Protein AF-A0A518JNC8-F1 (afdb_monomer_lite)

Sequence (73 aa):
MQQVKIFKSIESELDQLEVEINRWIARLHKKGGKVVKLEGNIAPKSGGGGSGPMSSFSASDVMVIILFEIDVP

Radius of gyration: 16.41 Å; chains: 1; bounding box: 39×22×44 Å

pLDDT: mean 82.43, std 19.22, range [41.62, 98.5]

Organism: NCBI:txid2528017

Structure (mmCIF, N/CA/C/O backbone):
data_AF-A0A518JNC8-F1
#
_entry.id   AF-A0A518JNC8-F1
#
loop_
_atom_site.group_PDB
_atom_site.id
_atom_site.type_symbol
_atom_site.label_atom_id
_atom_site.label_alt_id
_atom_site.label_comp_id
_atom_site.label_asym_id
_atom_site.label_entity_id
_atom_site.label_seq_id
_atom_site.pdbx_PDB_ins_code
_atom_site.Cartn_x
_atom_site.Cartn_y
_atom_site.Cartn_z
_atom_site.occupancy
_atom_site.B_iso_or_equiv
_atom_site.auth_seq_id
_atom_site.auth_comp_id
_atom_site.auth_asym_id
_atom_site.auth_atom_id
_atom_site.pdbx_PDB_model_num
ATOM 1 N N . MET A 1 1 ? -15.129 -0.163 6.949 1.00 93.12 1 MET A N 1
ATOM 2 C CA . MET A 1 1 ? -15.618 -0.354 5.546 1.00 93.12 1 MET A CA 1
ATOM 3 C C . MET A 1 1 ? -14.498 -0.875 4.637 1.00 93.12 1 MET A C 1
ATOM 5 O O . MET A 1 1 ? -13.349 -0.510 4.868 1.00 93.12 1 MET A O 1
ATOM 9 N N . GLN A 1 2 ? -14.805 -1.690 3.613 1.00 96.19 2 GLN A N 1
ATOM 10 C CA . GLN A 1 2 ? -13.813 -2.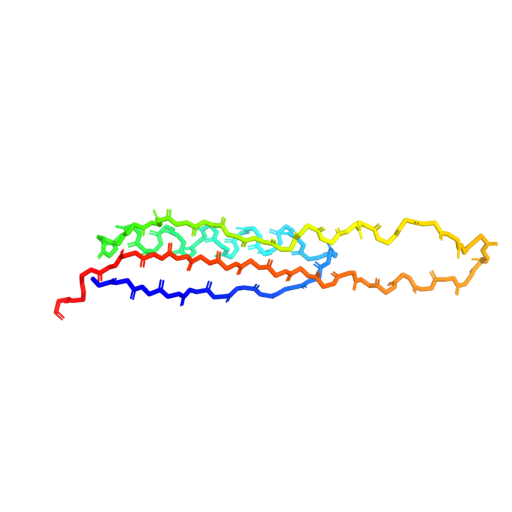164 2.627 1.00 96.19 2 GLN A CA 1
ATOM 11 C C . GLN A 1 2 ? -13.508 -1.104 1.563 1.00 96.19 2 GLN A C 1
ATOM 13 O O . GLN A 1 2 ? -14.409 -0.436 1.059 1.00 96.19 2 GLN A O 1
ATOM 18 N N . GLN A 1 3 ? -12.229 -0.957 1.229 1.00 96.62 3 GLN A N 1
ATOM 19 C CA . GLN A 1 3 ? -11.710 0.000 0.259 1.00 96.62 3 GLN A CA 1
ATOM 20 C C . GLN A 1 3 ? -10.566 -0.617 -0.552 1.00 96.62 3 GLN A C 1
ATOM 22 O O . GLN A 1 3 ? -9.960 -1.612 -0.152 1.00 96.62 3 GLN A O 1
ATOM 27 N N . VAL A 1 4 ? -10.263 -0.012 -1.700 1.00 96.69 4 VAL A N 1
ATOM 28 C CA . VAL A 1 4 ? -9.226 -0.488 -2.623 1.00 96.69 4 VAL A CA 1
ATOM 29 C C . VAL A 1 4 ? -8.179 0.596 -2.842 1.00 96.69 4 VAL A C 1
ATOM 31 O O . VAL A 1 4 ? -8.505 1.769 -3.028 1.00 96.69 4 VAL A O 1
ATOM 34 N N . LYS A 1 5 ? -6.905 0.199 -2.838 1.00 97.25 5 LYS A N 1
ATOM 35 C CA . LYS A 1 5 ? -5.772 1.037 -3.230 1.00 97.25 5 LYS A CA 1
ATOM 36 C C . LYS A 1 5 ? -5.016 0.356 -4.365 1.00 97.25 5 LYS A C 1
ATOM 38 O O . LYS A 1 5 ? -4.682 -0.817 -4.259 1.00 97.25 5 LYS A O 1
ATOM 43 N N . ILE A 1 6 ? -4.747 1.099 -5.433 1.00 96.12 6 ILE A N 1
ATOM 44 C CA . ILE A 1 6 ? -3.981 0.624 -6.588 1.00 96.12 6 ILE A CA 1
ATOM 45 C C . ILE A 1 6 ? -2.642 1.357 -6.606 1.00 96.12 6 ILE A C 1
ATOM 47 O O . ILE A 1 6 ? -2.605 2.578 -6.423 1.00 96.12 6 ILE A O 1
ATOM 51 N N . PHE A 1 7 ? -1.572 0.608 -6.838 1.00 95.38 7 PHE A N 1
ATOM 52 C CA . PHE A 1 7 ? -0.235 1.105 -7.124 1.00 95.38 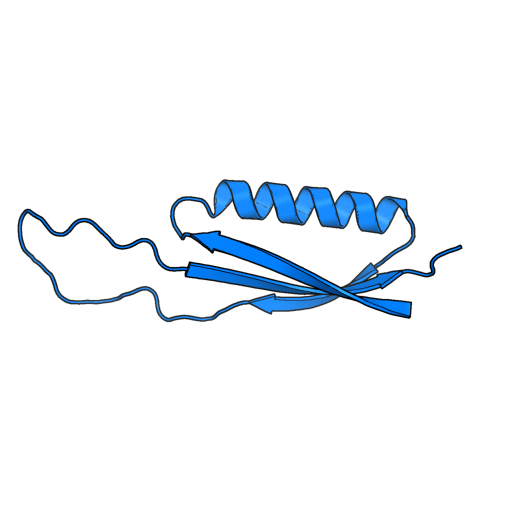7 PHE A CA 1
ATOM 53 C C . PHE A 1 7 ? 0.184 0.625 -8.515 1.00 95.38 7 PHE A C 1
ATOM 55 O O . PHE A 1 7 ? -0.068 -0.527 -8.878 1.00 95.38 7 PHE A O 1
ATOM 62 N N . LYS A 1 8 ? 0.809 1.514 -9.289 1.00 91.88 8 LYS A N 1
ATOM 63 C CA . LYS A 1 8 ? 1.349 1.229 -10.620 1.00 91.88 8 LYS A CA 1
ATOM 64 C C . LYS A 1 8 ? 2.772 1.773 -10.702 1.00 91.88 8 LYS A C 1
ATOM 66 O O . LYS A 1 8 ? 3.010 2.891 -10.260 1.00 91.88 8 LYS A O 1
ATOM 71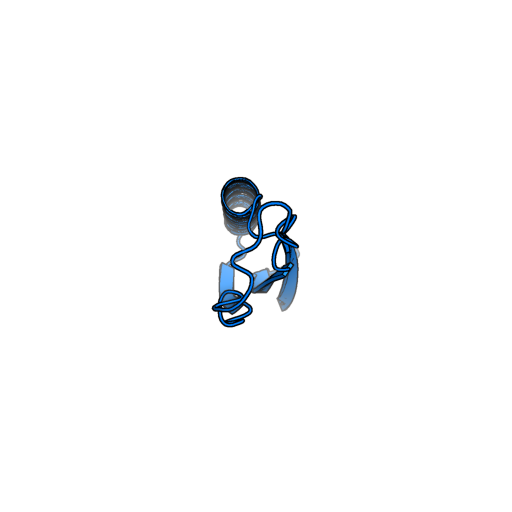 N N . SER A 1 9 ? 3.679 1.001 -11.284 1.00 91.75 9 SER A N 1
ATOM 72 C CA . SER A 1 9 ? 5.049 1.417 -11.598 1.00 91.75 9 SER A CA 1
ATOM 73 C C . SER A 1 9 ? 5.598 0.522 -12.720 1.00 91.75 9 SER A C 1
ATOM 75 O O . SER A 1 9 ? 4.823 -0.125 -13.428 1.00 91.75 9 SER A O 1
ATOM 77 N N . ILE A 1 10 ? 6.914 0.491 -12.888 1.00 88.25 10 ILE A N 1
ATOM 78 C CA . ILE A 1 10 ? 7.648 -0.307 -13.866 1.00 88.25 10 ILE A CA 1
ATOM 79 C C . ILE A 1 10 ? 8.729 -1.142 -13.169 1.00 88.25 10 ILE A C 1
ATOM 81 O O . ILE A 1 10 ? 9.137 -0.840 -12.049 1.00 88.25 10 ILE A O 1
ATOM 85 N N . GLU A 1 11 ? 9.225 -2.186 -13.834 1.00 84.00 11 GLU A N 1
ATOM 86 C CA . GLU A 1 11 ? 10.208 -3.121 -13.257 1.00 84.00 11 GLU A CA 1
ATOM 87 C C . GLU A 1 11 ? 11.480 -2.432 -12.725 1.00 84.00 11 GLU A C 1
ATOM 89 O O . GLU A 1 11 ? 11.996 -2.808 -11.676 1.00 84.00 11 GLU A O 1
ATOM 94 N N . SER A 1 12 ? 11.962 -1.379 -13.395 1.00 86.81 12 SER A N 1
ATOM 95 C CA . SER A 1 12 ? 13.155 -0.630 -12.970 1.00 86.81 12 SER A CA 1
ATOM 96 C C . SER A 1 12 ? 12.961 0.215 -11.704 1.00 86.81 12 SER A C 1
ATOM 98 O O . SER A 1 12 ? 13.928 0.767 -11.189 1.00 86.81 12 SER A O 1
ATOM 100 N N . GLU A 1 13 ? 11.729 0.344 -11.212 1.00 90.06 13 GLU A N 1
ATOM 101 C CA . GLU A 1 13 ? 11.354 1.180 -10.066 1.00 90.06 13 GLU A CA 1
ATOM 102 C C . GLU A 1 13 ? 10.783 0.357 -8.895 1.00 90.06 13 GLU A C 1
ATOM 104 O O . GLU A 1 13 ? 10.250 0.923 -7.938 1.00 90.06 13 GLU A O 1
ATOM 109 N N . LEU A 1 14 ? 10.916 -0.975 -8.934 1.00 89.81 14 LEU A N 1
ATOM 110 C CA . LEU A 1 14 ? 10.364 -1.885 -7.922 1.00 89.81 14 LEU A CA 1
ATOM 111 C C . LEU A 1 14 ? 10.760 -1.519 -6.484 1.00 89.81 14 LEU A C 1
ATOM 113 O O . LEU A 1 14 ? 9.900 -1.510 -5.606 1.00 89.81 14 LEU A O 1
ATOM 117 N N . ASP A 1 15 ? 12.019 -1.141 -6.252 1.00 92.94 15 ASP A N 1
ATOM 118 C CA . ASP A 1 15 ? 12.497 -0.748 -4.920 1.00 92.94 15 ASP A CA 1
ATOM 119 C C . ASP A 1 15 ? 11.753 0.487 -4.386 1.00 92.94 15 ASP A C 1
ATOM 121 O O . ASP A 1 15 ? 11.413 0.578 -3.205 1.00 92.94 15 ASP A O 1
ATOM 125 N N . GLN A 1 16 ? 11.457 1.450 -5.264 1.00 95.19 16 GLN A N 1
ATOM 126 C CA . GLN A 1 16 ? 10.714 2.652 -4.889 1.00 95.19 16 GLN A CA 1
ATOM 127 C C . GLN A 1 16 ? 9.240 2.330 -4.632 1.00 95.19 16 GLN A C 1
ATOM 129 O O . GLN A 1 16 ? 8.671 2.813 -3.648 1.00 95.19 16 GLN A O 1
ATOM 134 N N . LEU A 1 17 ? 8.646 1.476 -5.472 1.00 94.56 17 LEU A N 1
ATOM 135 C CA . LEU A 1 17 ? 7.277 0.987 -5.315 1.00 94.56 17 LEU A CA 1
ATOM 136 C C . LEU A 1 17 ? 7.094 0.260 -3.972 1.00 94.56 17 LEU A C 1
ATOM 138 O O . LEU A 1 17 ? 6.118 0.510 -3.262 1.00 94.56 17 LEU A O 1
ATOM 142 N N . GLU A 1 18 ? 8.044 -0.594 -3.586 1.00 95.50 18 GLU A N 1
ATOM 143 C CA . GLU A 1 18 ? 8.015 -1.307 -2.307 1.00 95.50 18 GLU A CA 1
ATOM 144 C C . GLU A 1 18 ? 8.040 -0.334 -1.117 1.00 95.50 18 GLU A C 1
ATOM 146 O O . GLU A 1 18 ? 7.219 -0.435 -0.197 1.00 95.50 18 GLU A O 1
ATOM 151 N N . VAL A 1 19 ? 8.928 0.665 -1.152 1.00 98.25 19 VAL A N 1
ATOM 152 C CA . VAL A 1 19 ? 8.997 1.710 -0.118 1.00 98.25 19 VAL A CA 1
ATOM 153 C C . VAL A 1 19 ? 7.686 2.494 -0.031 1.00 98.25 19 VAL A C 1
ATOM 155 O O . VAL A 1 19 ? 7.223 2.807 1.074 1.00 98.25 19 VAL A O 1
ATOM 158 N N . GLU A 1 20 ? 7.069 2.818 -1.168 1.00 98.06 20 GLU A N 1
ATOM 159 C CA . GLU A 1 20 ? 5.794 3.531 -1.209 1.00 98.06 20 GLU A CA 1
ATOM 160 C C . GLU A 1 20 ? 4.661 2.708 -0.581 1.00 98.06 20 GLU A C 1
ATOM 162 O O . GLU A 1 20 ? 3.950 3.214 0.301 1.00 98.06 20 GLU A O 1
ATOM 167 N N . ILE A 1 21 ? 4.524 1.442 -0.989 1.00 97.75 21 ILE A N 1
ATOM 168 C CA . ILE A 1 21 ? 3.514 0.511 -0.472 1.00 97.75 21 ILE A CA 1
ATOM 169 C C . ILE A 1 21 ? 3.680 0.356 1.041 1.00 97.75 21 ILE A C 1
ATOM 171 O O . ILE A 1 21 ? 2.723 0.575 1.790 1.00 97.75 21 ILE A O 1
ATOM 175 N N . ASN A 1 22 ? 4.897 0.087 1.518 1.00 98.06 22 ASN A N 1
ATOM 176 C CA . ASN A 1 22 ? 5.180 -0.090 2.943 1.00 98.06 22 ASN A CA 1
ATOM 177 C C . ASN A 1 22 ? 4.867 1.171 3.758 1.00 98.06 22 ASN A C 1
ATOM 179 O O . ASN A 1 22 ? 4.242 1.104 4.822 1.00 98.06 22 ASN A O 1
ATOM 183 N N . ARG A 1 23 ? 5.225 2.354 3.243 1.00 98.50 23 ARG A N 1
ATOM 184 C CA . ARG A 1 23 ? 4.892 3.632 3.888 1.00 98.50 23 ARG A CA 1
ATOM 185 C C . ARG A 1 23 ? 3.383 3.861 3.942 1.00 98.50 23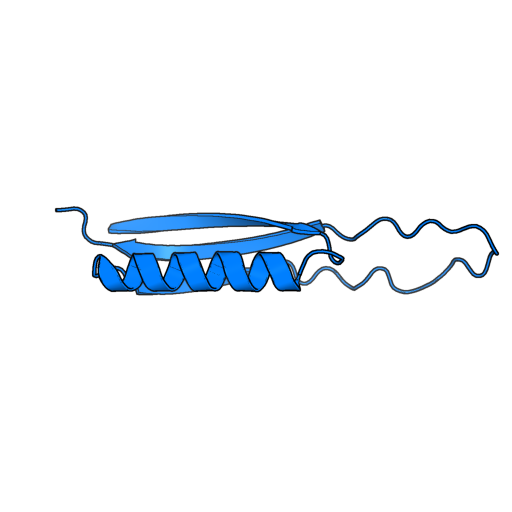 ARG A C 1
ATOM 187 O O . ARG A 1 23 ? 2.877 4.418 4.920 1.00 98.50 23 ARG A O 1
ATOM 194 N N . TRP A 1 24 ? 2.650 3.475 2.902 1.00 98.25 24 TRP A N 1
ATOM 195 C CA . TRP A 1 24 ? 1.196 3.571 2.889 1.00 98.25 24 TRP A CA 1
ATOM 196 C C . TRP A 1 24 ? 0.549 2.603 3.890 1.00 98.25 24 TRP A C 1
ATOM 198 O O . TRP A 1 24 ? -0.268 3.063 4.689 1.00 98.25 24 TRP A O 1
ATOM 208 N N . ILE A 1 25 ? 0.974 1.336 3.937 1.00 97.81 25 ILE A N 1
ATOM 209 C CA . ILE A 1 25 ? 0.492 0.339 4.911 1.00 97.81 25 ILE A CA 1
ATOM 210 C C . ILE A 1 25 ? 0.756 0.815 6.347 1.00 97.81 25 ILE A C 1
ATOM 212 O O . ILE A 1 25 ? -0.139 0.786 7.190 1.00 97.81 25 ILE A O 1
ATOM 216 N N . ALA A 1 26 ? 1.943 1.360 6.628 1.00 98.06 26 ALA A N 1
ATOM 217 C CA . ALA A 1 26 ? 2.254 1.910 7.947 1.00 98.06 26 ALA A CA 1
ATOM 218 C C . ALA A 1 26 ? 1.301 3.054 8.349 1.00 98.06 26 ALA A C 1
ATOM 220 O O . ALA A 1 26 ? 0.886 3.152 9.505 1.00 98.06 26 ALA A O 1
ATOM 221 N N . ARG A 1 27 ? 0.922 3.924 7.401 1.00 97.44 27 ARG A N 1
ATOM 222 C CA . ARG A 1 27 ? -0.075 4.982 7.645 1.00 97.44 27 ARG A CA 1
ATOM 223 C C . ARG A 1 27 ? -1.483 4.425 7.826 1.00 97.44 27 ARG A C 1
ATOM 225 O O . ARG A 1 27 ? -2.224 4.981 8.630 1.00 97.44 27 ARG A O 1
ATOM 232 N N . LEU A 1 28 ? -1.847 3.367 7.105 1.00 96.75 28 LEU A N 1
ATOM 233 C CA . LEU A 1 28 ? -3.123 2.675 7.273 1.00 96.75 28 LEU A CA 1
ATOM 234 C C . LEU A 1 28 ? -3.251 2.117 8.697 1.00 96.75 28 LEU A C 1
ATOM 236 O O . LEU A 1 28 ? -4.228 2.424 9.377 1.00 96.75 28 LEU A O 1
ATOM 240 N N . HIS A 1 29 ? -2.231 1.399 9.176 1.00 95.44 29 HIS A N 1
ATOM 241 C CA . HIS A 1 29 ? -2.210 0.836 10.530 1.00 95.44 29 HIS A CA 1
ATOM 242 C C . HIS A 1 29 ? -2.319 1.919 11.611 1.00 95.44 29 HIS A C 1
ATOM 244 O O . HIS A 1 29 ? -3.082 1.771 12.560 1.00 95.44 29 HIS A O 1
ATOM 250 N N . LYS A 1 30 ? -1.629 3.058 11.442 1.00 96.12 30 LYS A N 1
ATOM 251 C CA . LYS A 1 30 ? -1.749 4.207 12.362 1.00 96.12 30 LYS A CA 1
ATOM 252 C C . LYS A 1 30 ? -3.165 4.783 12.442 1.00 96.12 30 LYS A C 1
ATOM 254 O O . LYS A 1 30 ? -3.506 5.393 13.447 1.00 96.12 30 LYS A O 1
ATOM 259 N N . LYS A 1 31 ? -3.971 4.611 11.393 1.00 94.75 31 LYS A N 1
ATOM 260 C CA . LYS A 1 31 ? -5.375 5.039 11.350 1.00 94.75 31 LYS A CA 1
ATOM 261 C C . LYS A 1 31 ? -6.350 3.938 11.791 1.00 94.75 31 LYS A C 1
ATOM 263 O O . LYS A 1 31 ? -7.547 4.094 11.595 1.00 94.75 31 LYS A O 1
ATOM 268 N N . GLY A 1 32 ? -5.854 2.822 12.332 1.00 94.94 32 GLY A N 1
ATOM 269 C CA . GLY A 1 32 ? -6.682 1.681 12.734 1.00 94.94 32 GLY A CA 1
ATOM 270 C C . GLY A 1 32 ? -7.195 0.831 11.567 1.00 94.94 32 GLY A C 1
ATOM 271 O O . GLY A 1 32 ? -8.030 -0.042 11.774 1.00 94.94 32 GLY A O 1
ATOM 272 N N . GLY A 1 33 ? -6.713 1.067 10.343 1.00 96.12 33 GLY A N 1
ATOM 273 C CA . GLY A 1 33 ? -7.043 0.223 9.200 1.00 96.12 33 GLY A CA 1
ATOM 274 C C . GLY A 1 33 ? -6.164 -1.026 9.123 1.00 96.12 33 GLY A C 1
ATOM 275 O O . GLY A 1 33 ? -5.080 -1.075 9.704 1.00 96.12 33 GLY A O 1
ATOM 276 N N . LYS A 1 34 ? -6.604 -2.023 8.354 1.00 96.50 34 LYS A N 1
ATOM 277 C CA . LYS A 1 34 ? -5.898 -3.293 8.127 1.00 96.50 34 LYS A CA 1
ATOM 278 C C . LYS A 1 34 ? -5.930 -3.690 6.653 1.00 96.50 34 LYS A C 1
ATOM 280 O O . LYS A 1 34 ? -6.919 -3.455 5.959 1.00 96.50 34 LYS A O 1
ATOM 285 N N . VAL A 1 35 ? -4.862 -4.320 6.176 1.00 97.25 35 VAL A N 1
ATOM 286 C CA . VAL A 1 35 ? -4.852 -4.959 4.853 1.00 97.25 35 VAL A CA 1
ATOM 287 C C . VAL A 1 35 ? -5.647 -6.262 4.925 1.00 97.25 35 VAL A C 1
ATOM 289 O O . VAL A 1 35 ? -5.475 -7.043 5.855 1.00 97.25 35 VAL A O 1
ATOM 292 N N . VAL A 1 36 ? -6.521 -6.484 3.946 1.00 97.38 36 VAL A N 1
ATOM 293 C CA . VAL A 1 36 ? -7.340 -7.699 3.820 1.00 97.38 36 VAL A CA 1
ATOM 294 C C . VAL A 1 36 ? -6.767 -8.623 2.755 1.00 97.38 36 VAL A C 1
ATOM 296 O O . VAL A 1 36 ? -6.672 -9.828 2.966 1.00 97.38 36 VAL A O 1
ATOM 299 N N . LYS A 1 37 ? -6.390 -8.065 1.601 1.00 95.56 37 LYS A N 1
ATOM 300 C CA . LYS A 1 37 ? -5.869 -8.832 0.470 1.00 95.56 37 LYS A CA 1
ATOM 301 C C . LYS A 1 37 ? -4.881 -8.000 -0.334 1.00 95.56 37 LYS A C 1
ATOM 303 O O . LYS A 1 37 ? -5.072 -6.796 -0.494 1.00 95.56 37 LYS A O 1
ATOM 308 N N . LEU A 1 38 ? -3.865 -8.665 -0.862 1.00 93.75 38 LEU A N 1
ATOM 309 C CA . LEU A 1 38 ? -2.886 -8.115 -1.789 1.00 93.75 38 LEU A CA 1
ATOM 310 C C . LEU A 1 38 ? -2.928 -8.952 -3.067 1.00 93.75 38 LEU A C 1
ATOM 312 O O . LEU A 1 38 ? -2.852 -10.175 -3.005 1.00 93.75 38 LEU A O 1
ATOM 316 N N . GLU A 1 39 ? -3.092 -8.283 -4.199 1.00 92.38 39 GLU A N 1
ATOM 317 C CA . GLU A 1 39 ? -3.092 -8.861 -5.540 1.00 92.38 39 GLU A CA 1
ATOM 318 C C . GLU A 1 39 ? -2.089 -8.092 -6.394 1.00 92.38 39 GLU A C 1
ATOM 320 O O . GLU A 1 39 ? -1.925 -6.885 -6.233 1.00 92.38 39 GLU A O 1
ATOM 325 N N . GLY A 1 40 ? -1.423 -8.767 -7.318 1.00 87.38 40 GLY A N 1
ATOM 326 C CA . GLY A 1 40 ? -0.487 -8.135 -8.238 1.00 87.38 40 GLY A CA 1
ATOM 327 C C . GLY A 1 40 ? -0.511 -8.826 -9.585 1.00 87.38 40 GLY A C 1
ATOM 328 O O . GLY A 1 40 ? -1.041 -9.932 -9.710 1.00 87.38 40 GLY A O 1
ATOM 329 N N . ASN A 1 41 ? 0.044 -8.186 -10.613 1.00 80.62 41 ASN A N 1
ATOM 330 C CA . ASN A 1 41 ? 0.263 -8.922 -11.851 1.00 80.62 41 ASN A CA 1
ATOM 331 C C . ASN A 1 41 ? 1.318 -10.024 -11.605 1.00 80.62 41 ASN A C 1
ATOM 333 O O . ASN A 1 41 ? 2.319 -9.806 -10.926 1.00 80.62 41 ASN A O 1
ATOM 337 N N . ILE A 1 42 ? 1.057 -11.214 -12.147 1.00 56.38 42 ILE A N 1
ATOM 338 C CA . ILE A 1 42 ? 2.048 -12.276 -12.362 1.00 56.38 42 ILE A CA 1
ATOM 339 C C . ILE A 1 42 ? 2.328 -12.280 -13.868 1.00 56.38 42 ILE A C 1
ATOM 341 O O . ILE A 1 42 ? 2.141 -13.288 -14.548 1.00 56.38 42 ILE A O 1
ATOM 345 N N . ALA A 1 43 ? 2.633 -11.116 -14.451 1.00 51.34 43 ALA A N 1
ATOM 346 C CA . ALA A 1 43 ? 3.037 -11.110 -15.847 1.00 51.34 43 ALA A CA 1
ATOM 347 C C . ALA A 1 43 ? 4.348 -11.909 -15.923 1.00 51.34 43 ALA A C 1
ATOM 349 O O . ALA A 1 43 ? 5.256 -11.648 -15.124 1.00 51.34 43 ALA A O 1
ATOM 350 N N . PRO A 1 44 ? 4.469 -12.901 -16.826 1.00 47.19 44 PRO A N 1
ATOM 351 C CA . PRO A 1 44 ? 5.761 -13.502 -17.088 1.00 47.19 44 PRO A CA 1
ATOM 352 C C . PRO A 1 44 ? 6.707 -12.346 -17.389 1.00 47.19 44 PRO A C 1
ATOM 354 O O . PRO A 1 44 ? 6.387 -11.519 -18.249 1.00 47.19 44 PRO A O 1
ATOM 357 N N . LYS A 1 45 ? 7.841 -12.276 -16.674 1.00 50.62 45 LYS A N 1
ATOM 358 C CA . LYS A 1 45 ? 8.977 -11.457 -17.108 1.00 50.62 45 LYS A CA 1
ATOM 359 C C . LYS A 1 45 ? 9.064 -11.627 -18.612 1.00 50.62 45 LYS A C 1
ATOM 361 O O . LYS A 1 45 ? 9.023 -12.773 -19.061 1.00 50.62 45 LYS A O 1
ATOM 366 N N . SER A 1 46 ? 9.121 -10.537 -19.367 1.00 51.06 46 SER A N 1
ATOM 367 C CA . SER A 1 46 ? 9.370 -10.581 -20.805 1.00 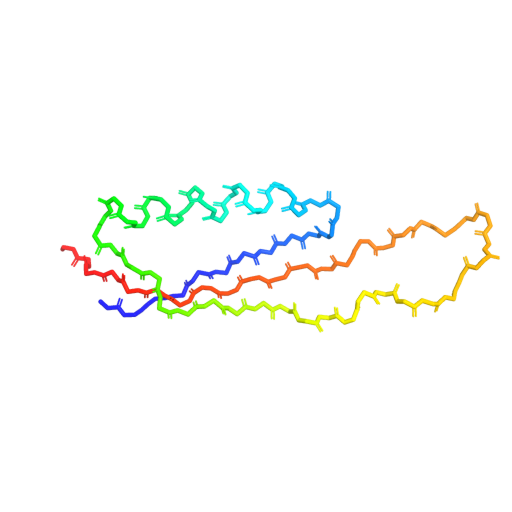51.06 46 SER A CA 1
ATOM 368 C C . SER A 1 46 ? 10.620 -11.432 -21.047 1.00 51.06 46 SER A C 1
ATOM 370 O O . SER A 1 46 ? 11.753 -10.976 -20.899 1.00 51.06 46 SER A O 1
ATOM 372 N N . GLY A 1 47 ? 10.403 -12.716 -21.294 1.00 47.78 47 GLY A N 1
ATOM 373 C CA . GLY A 1 47 ? 11.415 -13.743 -21.337 1.00 47.78 47 GLY A CA 1
ATOM 374 C C . GLY A 1 47 ? 11.524 -14.202 -22.770 1.00 47.78 47 GLY A C 1
ATOM 375 O O . GLY A 1 47 ? 10.676 -14.953 -23.239 1.00 47.78 47 GLY A O 1
ATOM 376 N N . GLY A 1 48 ? 12.594 -13.767 -23.430 1.00 45.06 48 GLY A N 1
ATOM 377 C CA . GLY A 1 48 ? 13.141 -14.440 -24.602 1.00 45.06 48 GLY A CA 1
ATOM 378 C C . GLY A 1 48 ? 12.947 -13.716 -25.932 1.00 45.06 48 GLY A C 1
ATOM 379 O O . GLY A 1 48 ? 11.862 -13.725 -26.500 1.00 45.06 48 GLY A O 1
ATOM 380 N N . GLY A 1 49 ? 14.057 -13.211 -26.483 1.00 44.47 49 GLY A N 1
ATOM 381 C CA . GLY A 1 49 ? 14.224 -13.075 -27.933 1.00 44.47 49 GLY A CA 1
ATOM 382 C C . GLY A 1 49 ? 14.614 -11.687 -28.429 1.00 44.47 49 GLY A C 1
ATOM 383 O O . GLY A 1 49 ? 13.803 -10.995 -29.026 1.00 44.47 49 GLY A O 1
ATOM 384 N N . GLY A 1 50 ? 15.879 -11.305 -28.248 1.00 41.62 50 GLY A N 1
ATOM 385 C CA . GLY A 1 50 ? 16.423 -10.082 -28.838 1.00 41.62 50 GLY A CA 1
ATOM 386 C C . GLY A 1 50 ? 17.929 -9.956 -28.647 1.00 41.62 50 GLY A C 1
ATOM 387 O O . GLY A 1 50 ? 18.400 -8.979 -28.079 1.00 41.62 50 GLY A O 1
ATOM 388 N N . SER A 1 51 ? 18.698 -10.964 -29.066 1.00 48.41 51 SER A N 1
ATOM 389 C CA . SER A 1 51 ? 20.166 -10.929 -29.108 1.00 48.41 51 SER A CA 1
ATOM 390 C C . SER A 1 51 ? 20.654 -9.969 -30.205 1.00 48.41 51 SER A C 1
ATOM 392 O O . SER A 1 51 ? 21.134 -10.399 -31.252 1.00 48.41 51 SER A O 1
ATOM 394 N N . GLY A 1 52 ? 20.481 -8.665 -29.990 1.00 54.25 52 GLY A N 1
ATOM 395 C CA . GLY A 1 52 ? 20.944 -7.605 -30.882 1.00 54.25 52 GLY A CA 1
ATOM 396 C C . GLY A 1 52 ? 21.495 -6.421 -30.077 1.00 54.25 52 GLY A C 1
ATOM 397 O O . GLY A 1 52 ? 20.929 -6.111 -29.029 1.00 54.25 52 GLY A O 1
ATOM 398 N N . PRO A 1 53 ? 22.557 -5.722 -30.527 1.00 53.06 53 PRO A N 1
ATOM 399 C CA . PRO A 1 53 ? 23.261 -4.712 -29.718 1.00 53.06 53 PRO A CA 1
ATOM 400 C C . PRO A 1 53 ? 22.469 -3.424 -29.407 1.00 53.06 53 PRO A C 1
ATOM 402 O O . PRO A 1 53 ? 23.054 -2.463 -28.919 1.00 53.06 53 PRO A O 1
ATOM 405 N N . MET A 1 54 ? 21.167 -3.364 -29.709 1.00 54.03 54 MET A N 1
ATOM 406 C CA . MET A 1 54 ? 20.325 -2.165 -29.576 1.00 54.03 54 MET A CA 1
ATOM 407 C C . MET A 1 54 ? 18.877 -2.477 -29.145 1.00 54.03 54 MET A C 1
ATOM 409 O O . MET A 1 54 ? 17.932 -1.875 -29.647 1.00 54.03 54 MET A O 1
ATOM 413 N N . SER A 1 55 ? 18.662 -3.416 -28.220 1.00 51.47 55 SER A N 1
ATOM 414 C CA . SER A 1 55 ? 17.340 -3.601 -27.598 1.00 51.47 55 SER A CA 1
ATOM 415 C C . SER A 1 55 ? 17.238 -2.751 -26.328 1.00 51.47 55 SER A C 1
ATOM 417 O O . SER A 1 55 ? 17.671 -3.173 -25.258 1.00 51.47 55 SER A O 1
ATOM 419 N N . SER A 1 56 ? 16.681 -1.540 -26.438 1.00 50.78 56 SER A N 1
ATOM 420 C CA . SER A 1 56 ? 16.234 -0.764 -25.272 1.00 50.78 56 SER A CA 1
ATOM 421 C C . SER A 1 56 ? 15.099 -1.536 -24.597 1.00 50.78 56 SER A C 1
ATOM 423 O O . SER A 1 56 ? 14.017 -1.671 -25.167 1.00 50.78 56 SER A O 1
ATOM 425 N N . PHE A 1 57 ? 15.369 -2.125 -23.433 1.00 51.84 57 PHE A N 1
ATOM 426 C CA . PHE A 1 57 ? 14.395 -2.892 -22.661 1.00 51.84 57 PHE A CA 1
ATOM 427 C C . PHE A 1 57 ? 13.173 -2.018 -22.345 1.00 51.84 57 PHE A C 1
ATOM 429 O O . PHE A 1 57 ? 13.272 -1.048 -21.595 1.00 51.84 57 PHE A O 1
ATOM 436 N N . SER A 1 58 ? 12.010 -2.356 -22.908 1.00 55.78 58 SER A N 1
ATOM 437 C CA . SER A 1 58 ? 10.736 -1.794 -22.463 1.00 55.78 58 SER A CA 1
ATOM 438 C C . SER A 1 58 ? 10.474 -2.304 -21.049 1.00 55.78 58 SER A C 1
ATOM 440 O O . SER A 1 58 ? 10.247 -3.501 -20.871 1.00 55.78 58 SER A O 1
ATOM 442 N N . ALA A 1 59 ? 10.563 -1.431 -20.047 1.00 62.62 59 ALA A N 1
ATOM 443 C CA . ALA A 1 59 ? 10.300 -1.814 -18.667 1.00 62.62 59 ALA A CA 1
ATOM 444 C C . ALA A 1 59 ? 8.873 -2.375 -18.545 1.00 62.62 59 ALA A C 1
ATOM 446 O O . ALA A 1 59 ? 7.918 -1.764 -19.027 1.00 62.62 59 ALA A O 1
ATOM 447 N N . SER A 1 60 ? 8.735 -3.556 -17.940 1.00 76.12 60 SER A N 1
ATOM 448 C CA . SER A 1 60 ? 7.428 -4.189 -17.748 1.00 76.12 60 SER A CA 1
ATOM 449 C C . SER A 1 60 ? 6.595 -3.377 -16.756 1.00 76.12 60 SER A C 1
ATOM 451 O O . SER A 1 60 ? 7.109 -2.975 -15.712 1.00 76.12 60 SER A O 1
ATOM 453 N N . ASP A 1 61 ? 5.311 -3.163 -17.057 1.00 84.56 61 ASP A N 1
ATOM 454 C CA . ASP A 1 61 ? 4.364 -2.549 -16.120 1.00 84.56 61 ASP A CA 1
ATOM 455 C C . ASP A 1 61 ? 4.171 -3.464 -14.896 1.00 84.56 61 ASP A C 1
ATOM 457 O O . ASP A 1 61 ? 3.925 -4.668 -15.023 1.00 84.56 61 ASP A O 1
ATOM 461 N N . VAL A 1 62 ? 4.214 -2.873 -13.703 1.00 87.44 62 VAL A N 1
ATOM 462 C CA . VAL A 1 62 ? 3.941 -3.525 -12.418 1.00 87.44 62 VAL A CA 1
ATOM 463 C C . VAL A 1 62 ? 2.679 -2.906 -11.829 1.00 87.44 62 VAL A C 1
ATOM 465 O O . VAL A 1 62 ? 2.574 -1.685 -11.709 1.00 87.44 62 VAL A O 1
ATOM 468 N N . MET A 1 63 ? 1.714 -3.741 -11.441 1.00 92.38 63 MET A N 1
ATOM 469 C CA . MET A 1 63 ? 0.483 -3.300 -10.783 1.00 92.38 63 MET A CA 1
ATOM 470 C C . MET A 1 63 ? 0.251 -4.105 -9.511 1.00 92.38 63 MET A C 1
ATOM 472 O O . MET A 1 63 ? 0.308 -5.334 -9.546 1.00 92.38 63 MET A O 1
ATOM 476 N N . VAL A 1 64 ? -0.052 -3.402 -8.420 1.00 93.50 64 VAL A N 1
ATOM 477 C CA . VAL A 1 64 ? -0.400 -3.976 -7.117 1.00 93.50 64 VAL A CA 1
ATOM 478 C C . VAL A 1 64 ? -1.730 -3.387 -6.654 1.00 93.50 64 VAL A C 1
ATOM 480 O O . VAL A 1 64 ? -1.913 -2.171 -6.622 1.00 93.50 64 VAL A O 1
ATOM 483 N N . ILE A 1 65 ? -2.669 -4.248 -6.286 1.00 95.62 65 ILE A N 1
ATOM 484 C CA . ILE A 1 65 ? -3.994 -3.904 -5.781 1.00 95.62 65 ILE A CA 1
ATOM 485 C C . ILE A 1 65 ? -4.087 -4.388 -4.337 1.00 95.62 65 ILE A C 1
ATOM 487 O O . ILE A 1 65 ? -3.891 -5.565 -4.043 1.00 95.62 65 ILE A O 1
ATOM 491 N N . ILE A 1 66 ? -4.421 -3.478 -3.429 1.00 97.19 66 ILE A N 1
ATOM 492 C CA . ILE A 1 66 ? -4.616 -3.770 -2.013 1.00 97.19 66 ILE A CA 1
ATOM 493 C C . ILE A 1 66 ? -6.086 -3.561 -1.666 1.00 97.19 66 ILE A C 1
ATOM 495 O O . ILE A 1 66 ? -6.593 -2.441 -1.746 1.00 97.19 66 ILE A O 1
ATOM 499 N N . LEU A 1 67 ? -6.754 -4.63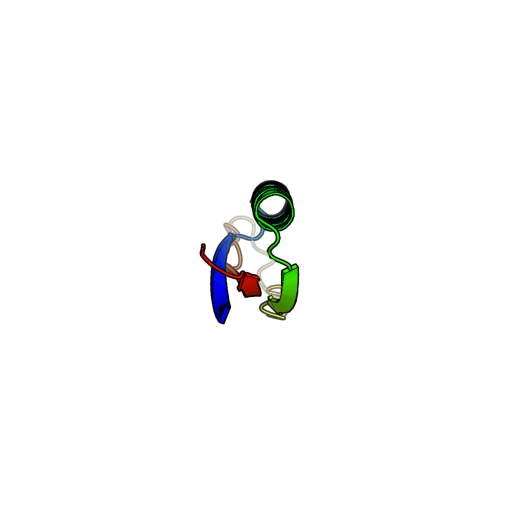2 -1.245 1.00 98.00 67 LEU A N 1
ATOM 500 C CA . LEU A 1 67 ? -8.023 -4.560 -0.530 1.00 98.00 67 LEU A CA 1
ATOM 501 C C . LEU A 1 67 ? -7.711 -4.320 0.944 1.00 98.00 67 LEU A C 1
ATOM 503 O O . LEU A 1 67 ? -6.951 -5.075 1.556 1.00 98.00 67 LEU A O 1
ATOM 507 N N . PHE A 1 68 ? -8.301 -3.287 1.523 1.00 97.94 68 PHE A N 1
ATOM 508 C CA . PHE A 1 68 ? -8.098 -2.936 2.919 1.00 97.94 68 PHE A CA 1
ATOM 509 C C . PHE A 1 68 ? -9.412 -2.561 3.590 1.00 97.94 68 PHE A C 1
ATOM 511 O O . PHE A 1 68 ? -10.387 -2.193 2.940 1.00 97.94 68 PHE A O 1
ATOM 518 N N . GLU A 1 69 ? -9.429 -2.653 4.910 1.00 97.56 69 GLU A N 1
ATOM 519 C CA . GLU A 1 69 ? -10.535 -2.214 5.745 1.00 97.56 69 GLU A CA 1
ATOM 520 C C . GLU A 1 69 ? -10.066 -1.058 6.613 1.00 97.56 69 GLU A C 1
ATOM 522 O O . GLU A 1 69 ? -8.996 -1.110 7.216 1.00 97.56 69 GLU A O 1
ATOM 527 N N . ILE A 1 70 ? -10.870 -0.007 6.672 1.00 95.06 70 ILE A N 1
ATOM 528 C CA . ILE A 1 70 ? -10.706 1.071 7.636 1.00 95.06 70 ILE A CA 1
ATOM 529 C C . ILE A 1 70 ? -12.090 1.547 8.051 1.00 95.06 70 ILE A C 1
ATOM 531 O O . ILE A 1 70 ? -12.986 1.706 7.212 1.00 95.06 70 ILE A O 1
ATOM 535 N N . ASP A 1 71 ? -12.271 1.742 9.347 1.00 85.31 71 ASP A N 1
ATOM 536 C CA . ASP A 1 71 ? -13.449 2.416 9.860 1.00 85.31 71 ASP A CA 1
ATOM 537 C C . ASP A 1 71 ? -13.124 3.899 9.881 1.00 85.31 71 ASP A C 1
ATOM 539 O O . ASP A 1 71 ? -12.249 4.368 10.606 1.00 85.31 71 ASP A O 1
ATOM 543 N N . VAL A 1 72 ? -13.740 4.609 8.940 1.00 68.06 72 VAL A N 1
ATOM 544 C CA . VAL A 1 72 ? -13.638 6.061 8.873 1.00 68.06 72 VAL A CA 1
ATOM 545 C C . VAL A 1 72 ? -14.444 6.586 10.066 1.00 68.06 72 VAL A C 1
ATOM 547 O O . VAL A 1 72 ? -15.613 6.203 10.162 1.00 68.06 72 VAL A O 1
ATOM 550 N N . PRO A 1 73 ? -13.838 7.364 10.982 1.00 61.31 73 PRO A N 1
ATOM 551 C CA . PRO A 1 73 ? -14.587 8.039 12.036 1.00 61.31 73 PRO A CA 1
ATOM 552 C C . PRO A 1 73 ? -15.643 8.983 11.457 1.00 61.31 73 PRO A C 1
ATOM 554 O O . PRO A 1 73 ? -15.376 9.573 10.381 1.00 61.31 73 PRO A O 1
#

Secondary structure (DSSP, 8-state):
-EEEEEEEEEGGGHHHHHHHHHHHHHHHHHTT-EEEEEEE-------S---STT----PPEEEEEEEEE----

Foldseek 3Di:
DKDKDKDKDFPVCVVVSVVVVVVVQVVCVVQVKFWDDKDKDPPPDPDDDDPDPDDPDPTHMIMMMTIMDGDDD